Protein AF-A0A4V3HU55-F1 (afdb_monomer_lite)

Radius of gyration: 14.0 Å; chains: 1; bounding box: 30×25×36 Å

Structure (mmCIF, N/CA/C/O backbone):
data_AF-A0A4V3HU55-F1
#
_entry.id   AF-A0A4V3HU55-F1
#
loop_
_atom_site.group_PDB
_atom_site.id
_atom_site.type_symbol
_atom_site.label_atom_id
_atom_site.label_alt_id
_atom_site.label_comp_id
_atom_site.label_asym_id
_atom_site.label_entity_id
_atom_site.label_seq_id
_atom_site.pdbx_PDB_ins_code
_atom_site.Cartn_x
_atom_site.Cartn_y
_atom_site.Cartn_z
_atom_site.occupancy
_atom_site.B_iso_or_equiv
_atom_site.auth_seq_id
_atom_site.auth_comp_id
_atom_site.auth_asym_id
_atom_site.auth_atom_id
_atom_site.pdbx_PDB_model_num
ATOM 1 N N . MET A 1 1 ? 12.208 -7.321 -3.308 1.00 66.81 1 MET A N 1
ATOM 2 C CA . MET A 1 1 ? 13.477 -7.353 -4.066 1.00 66.81 1 MET A CA 1
ATOM 3 C C . MET A 1 1 ? 13.483 -6.500 -5.350 1.00 66.81 1 MET A C 1
ATOM 5 O O . MET A 1 1 ? 14.371 -6.674 -6.160 1.00 66.81 1 MET A O 1
ATOM 9 N N . TYR A 1 2 ? 12.595 -5.505 -5.534 1.00 85.00 2 TYR A N 1
ATOM 10 C CA . TYR A 1 2 ? 12.590 -4.666 -6.759 1.00 85.00 2 TYR A CA 1
ATOM 11 C C . TYR A 1 2 ? 12.542 -3.159 -6.466 1.00 85.00 2 TYR A C 1
ATOM 13 O O . TYR A 1 2 ? 12.081 -2.365 -7.280 1.00 85.00 2 TYR A O 1
ATOM 21 N N . ARG A 1 3 ? 12.968 -2.742 -5.265 1.00 82.06 3 ARG A N 1
ATOM 22 C CA . ARG A 1 3 ? 12.871 -1.339 -4.822 1.00 82.06 3 ARG A CA 1
ATOM 23 C C . ARG A 1 3 ? 13.735 -0.408 -5.671 1.00 82.06 3 ARG A C 1
ATOM 25 O O . ARG A 1 3 ? 13.244 0.627 -6.098 1.00 82.06 3 ARG A O 1
ATOM 32 N N . HIS A 1 4 ? 14.985 -0.796 -5.918 1.00 89.69 4 HIS A N 1
ATOM 33 C CA . HIS A 1 4 ? 15.906 -0.047 -6.773 1.00 89.69 4 HIS A CA 1
ATOM 34 C C . HIS A 1 4 ? 15.305 0.153 -8.172 1.00 89.69 4 HIS A C 1
ATOM 36 O O . HIS A 1 4 ? 15.091 1.285 -8.595 1.00 89.69 4 HIS A O 1
ATOM 42 N N . VAL A 1 5 ? 14.909 -0.949 -8.821 1.00 88.44 5 VAL A N 1
ATOM 43 C CA . VAL A 1 5 ? 14.341 -0.943 -10.177 1.00 88.44 5 VAL A CA 1
ATOM 44 C C . VAL A 1 5 ? 13.084 -0.075 -10.266 1.00 88.44 5 VAL A C 1
ATOM 46 O O . VAL A 1 5 ? 12.966 0.727 -11.179 1.00 88.44 5 VAL A O 1
ATOM 49 N N . ARG A 1 6 ? 12.163 -0.147 -9.298 1.00 84.75 6 ARG A N 1
ATOM 50 C CA . ARG A 1 6 ? 10.944 0.684 -9.326 1.00 84.75 6 ARG A CA 1
ATOM 51 C C . ARG A 1 6 ? 11.198 2.176 -9.122 1.00 84.75 6 ARG A C 1
ATOM 53 O O . ARG A 1 6 ? 10.398 2.971 -9.597 1.00 84.75 6 ARG A O 1
ATOM 60 N N . ASN A 1 7 ? 12.260 2.547 -8.409 1.00 85.56 7 ASN A N 1
ATOM 61 C CA . ASN A 1 7 ? 12.562 3.946 -8.109 1.00 85.56 7 ASN A CA 1
ATOM 62 C C . ASN A 1 7 ? 13.379 4.616 -9.218 1.00 85.56 7 ASN A C 1
ATOM 64 O O . ASN A 1 7 ? 13.126 5.771 -9.536 1.00 85.56 7 ASN A O 1
ATOM 68 N N . LEU A 1 8 ? 14.355 3.899 -9.779 1.00 91.81 8 LEU A N 1
ATOM 69 C CA . LEU A 1 8 ? 15.307 4.445 -10.752 1.00 91.81 8 LEU A CA 1
ATOM 70 C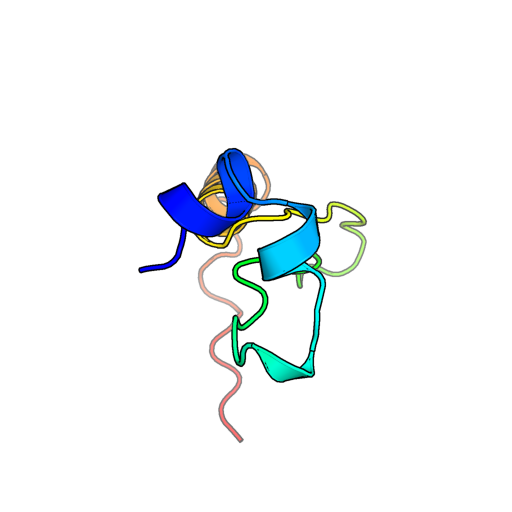 C . LEU A 1 8 ? 14.991 4.039 -12.196 1.00 91.81 8 LEU A C 1
ATOM 72 O O . LEU A 1 8 ? 15.413 4.710 -13.131 1.00 91.81 8 LEU A O 1
ATOM 76 N N . HIS A 1 9 ? 14.207 2.977 -12.390 1.00 92.00 9 HIS A N 1
ATOM 77 C CA . HIS A 1 9 ? 13.817 2.463 -13.703 1.00 92.00 9 HIS A CA 1
ATOM 78 C C . HIS A 1 9 ? 12.292 2.300 -13.778 1.00 92.00 9 HIS A C 1
ATOM 80 O O . HIS A 1 9 ? 11.761 1.211 -14.001 1.00 92.00 9 HIS A O 1
ATOM 86 N N . THR A 1 10 ? 11.566 3.400 -13.567 1.00 87.06 10 THR A N 1
ATOM 87 C CA . THR A 1 10 ? 10.093 3.430 -13.513 1.00 87.06 10 THR A CA 1
ATOM 88 C C . THR A 1 10 ? 9.434 2.875 -14.779 1.00 87.06 10 THR A C 1
ATOM 90 O O . THR A 1 10 ? 8.497 2.086 -14.674 1.00 87.06 10 THR A O 1
ATOM 93 N N . SER A 1 11 ? 9.943 3.212 -15.968 1.00 88.81 11 SER A N 1
ATOM 94 C CA . SER A 1 11 ? 9.450 2.689 -17.253 1.00 88.81 11 SER A CA 1
ATOM 95 C C . SER A 1 11 ? 9.721 1.191 -17.417 1.00 88.81 11 SER A C 1
ATOM 97 O O . SER A 1 11 ? 8.831 0.438 -17.814 1.00 88.81 11 SER A O 1
ATOM 99 N N . TYR A 1 12 ? 10.916 0.735 -17.034 1.00 90.81 12 TYR A N 1
ATOM 100 C CA . TYR A 1 12 ? 11.279 -0.683 -17.041 1.00 90.81 12 TYR A CA 1
ATOM 101 C C . TYR A 1 12 ? 10.381 -1.493 -16.099 1.00 90.81 12 TYR A C 1
ATOM 103 O O . TYR A 1 12 ? 9.916 -2.572 -16.460 1.00 90.81 12 TYR A O 1
ATOM 111 N N . ALA A 1 13 ? 10.097 -0.958 -14.911 1.00 87.38 13 ALA A N 1
ATOM 112 C CA . ALA A 1 13 ? 9.219 -1.588 -13.933 1.00 87.38 13 ALA A CA 1
ATOM 113 C C . ALA A 1 13 ? 7.733 -1.562 -14.331 1.00 87.38 13 ALA A C 1
ATOM 115 O O . ALA A 1 13 ? 6.969 -2.403 -13.861 1.00 87.38 13 ALA A O 1
ATOM 116 N N . ALA A 1 14 ? 7.310 -0.605 -15.162 1.00 84.56 14 ALA A N 1
ATOM 117 C CA . ALA A 1 14 ? 5.941 -0.522 -15.666 1.00 84.56 14 ALA A CA 1
ATOM 118 C C . ALA A 1 14 ? 5.653 -1.537 -16.785 1.00 84.56 14 ALA A C 1
ATOM 120 O O . ALA A 1 14 ? 4.488 -1.857 -17.025 1.00 84.56 14 ALA A O 1
ATOM 121 N N . ASN A 1 15 ? 6.689 -2.050 -17.457 1.00 90.44 15 ASN A N 1
ATOM 122 C CA . ASN A 1 15 ? 6.531 -2.995 -18.553 1.00 90.44 15 ASN A CA 1
ATOM 123 C C . ASN A 1 15 ? 6.148 -4.396 -18.025 1.00 90.44 15 ASN A C 1
ATOM 125 O O . ASN A 1 15 ? 6.950 -5.032 -17.335 1.00 90.44 15 ASN A O 1
ATOM 129 N N . PRO A 1 16 ? 4.964 -4.925 -18.387 1.00 85.12 16 PRO A N 1
ATOM 130 C CA . PRO A 1 16 ? 4.503 -6.230 -17.916 1.00 85.12 16 PRO A CA 1
ATOM 131 C C . P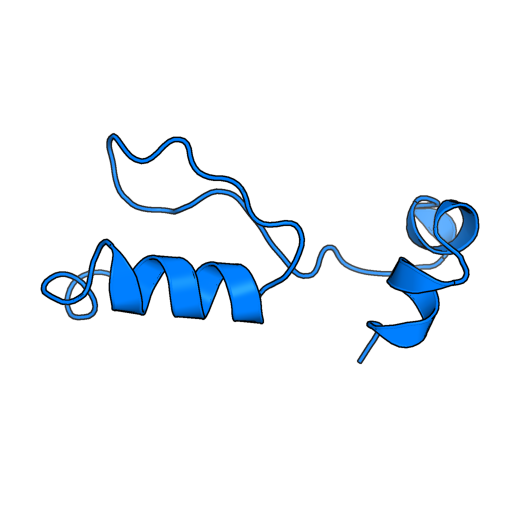RO A 1 16 ? 5.362 -7.402 -18.417 1.00 85.12 16 PRO A C 1
ATOM 133 O O . PRO A 1 16 ? 5.355 -8.459 -17.792 1.00 85.12 16 PRO A O 1
ATOM 136 N N . ARG A 1 17 ? 6.138 -7.227 -19.497 1.00 90.19 17 ARG A N 1
ATOM 137 C CA . ARG A 1 17 ? 7.044 -8.262 -20.032 1.00 90.19 17 ARG A CA 1
ATOM 138 C C . ARG A 1 17 ? 8.287 -8.485 -19.171 1.00 90.19 17 ARG A C 1
ATOM 140 O O . ARG A 1 17 ? 8.885 -9.548 -19.246 1.00 90.19 17 ARG A O 1
ATOM 147 N N . ASN A 1 18 ? 8.652 -7.516 -18.331 1.00 89.12 18 ASN A N 1
ATOM 148 C CA . ASN A 1 18 ? 9.865 -7.583 -17.511 1.00 89.12 18 ASN A CA 1
ATOM 149 C C . ASN A 1 18 ? 9.665 -8.353 -16.196 1.00 89.12 18 ASN A C 1
ATOM 151 O O . ASN A 1 18 ? 10.570 -8.401 -15.367 1.00 89.12 18 ASN A O 1
ATOM 155 N N . GLY A 1 19 ? 8.474 -8.921 -15.967 1.00 87.56 19 GLY A N 1
ATOM 156 C CA . GLY A 1 19 ? 8.215 -9.791 -14.820 1.00 87.56 19 GLY A CA 1
ATOM 157 C C . GLY A 1 19 ? 8.370 -9.110 -13.458 1.00 87.56 19 GLY A C 1
ATOM 158 O O . GLY A 1 19 ? 8.587 -9.795 -12.465 1.00 87.56 19 GLY A O 1
ATOM 159 N N . ILE A 1 20 ? 8.274 -7.775 -13.379 1.00 85.12 20 ILE A N 1
ATOM 160 C CA . ILE A 1 20 ? 8.363 -7.036 -12.114 1.00 85.12 20 ILE A CA 1
ATOM 161 C C . ILE A 1 20 ? 6.970 -7.010 -11.462 1.00 85.12 20 ILE A C 1
ATOM 163 O O . ILE A 1 20 ? 6.101 -6.249 -11.898 1.00 85.12 20 ILE A O 1
ATOM 167 N N . PRO A 1 21 ? 6.714 -7.800 -10.400 1.00 79.06 21 PRO A N 1
ATOM 168 C CA . PRO A 1 21 ? 5.405 -7.826 -9.762 1.00 79.06 21 PRO A CA 1
ATOM 169 C C . PRO A 1 21 ? 5.106 -6.487 -9.084 1.00 79.06 21 PRO A C 1
ATOM 171 O O . PRO A 1 21 ? 6.010 -5.766 -8.648 1.00 79.06 21 PRO A O 1
ATOM 174 N N . ARG A 1 22 ? 3.824 -6.150 -8.920 1.00 72.38 22 ARG A N 1
ATOM 175 C CA . ARG A 1 22 ? 3.422 -4.988 -8.114 1.00 72.38 22 ARG A CA 1
ATOM 176 C C . ARG A 1 22 ? 3.721 -5.269 -6.641 1.00 72.38 22 ARG A C 1
ATOM 178 O O . ARG A 1 22 ? 3.391 -6.329 -6.116 1.00 72.38 22 ARG A O 1
ATOM 185 N N . ASP A 1 23 ? 4.397 -4.336 -5.975 1.00 77.00 23 ASP A N 1
ATOM 186 C CA . ASP A 1 23 ? 4.778 -4.528 -4.571 1.00 77.00 23 ASP A CA 1
ATOM 187 C C . ASP A 1 23 ? 3.651 -4.168 -3.610 1.00 77.00 23 ASP A C 1
ATOM 189 O O . ASP A 1 23 ? 3.553 -4.789 -2.565 1.00 77.00 23 ASP A O 1
ATOM 193 N N . GLY A 1 24 ? 2.837 -3.164 -3.942 1.00 81.00 24 GLY A N 1
ATOM 194 C CA . GLY A 1 24 ? 1.755 -2.657 -3.099 1.00 81.00 24 GLY A CA 1
ATOM 195 C C . GLY A 1 24 ? 0.357 -2.926 -3.653 1.00 81.00 24 GLY A C 1
ATOM 196 O O . GLY A 1 24 ? 0.171 -3.686 -4.602 1.00 81.00 24 GLY A O 1
ATOM 197 N N . GLY A 1 25 ? -0.633 -2.274 -3.052 1.00 86.69 25 GLY A N 1
ATOM 198 C CA . GLY A 1 25 ? -2.044 -2.482 -3.348 1.00 86.69 25 GLY A CA 1
ATOM 199 C C . GLY A 1 25 ? -2.945 -1.473 -2.644 1.00 86.69 25 GLY A C 1
ATOM 200 O O . GLY A 1 25 ? -2.477 -0.558 -1.959 1.00 86.69 25 GLY A O 1
ATOM 201 N N . ALA A 1 26 ? -4.248 -1.630 -2.863 1.00 88.75 26 ALA A N 1
ATOM 202 C CA . ALA A 1 26 ? -5.258 -0.914 -2.098 1.00 88.75 26 ALA A CA 1
ATOM 203 C C . ALA A 1 26 ? -5.294 -1.440 -0.658 1.00 88.75 26 ALA A C 1
ATOM 205 O O . ALA A 1 26 ? -4.982 -2.606 -0.405 1.00 88.75 26 ALA A O 1
ATOM 206 N N . CYS A 1 27 ? -5.665 -0.572 0.278 1.00 89.50 27 CYS A N 1
ATOM 207 C CA . CYS A 1 27 ? -5.956 -0.983 1.636 1.00 89.50 27 CYS A CA 1
ATOM 208 C C . CYS A 1 27 ? -7.151 -1.948 1.637 1.00 89.50 27 CYS A C 1
ATOM 210 O O . CYS A 1 27 ? -8.178 -1.630 1.040 1.00 89.50 27 CYS A O 1
ATOM 212 N N . PRO A 1 28 ? -7.043 -3.118 2.286 1.00 85.06 28 PRO A N 1
ATOM 213 C CA . PRO A 1 28 ? -8.121 -4.105 2.298 1.00 85.06 28 PRO A CA 1
ATOM 214 C C . PRO A 1 28 ? -9.256 -3.764 3.280 1.00 85.06 28 PRO A C 1
ATOM 216 O O . PRO A 1 28 ? -10.264 -4.461 3.320 1.00 85.06 28 PRO A O 1
ATOM 219 N N . TYR A 1 29 ? -9.120 -2.709 4.090 1.00 83.75 29 TYR A N 1
ATOM 220 C CA . TYR A 1 29 ? -10.169 -2.311 5.026 1.00 83.75 29 TYR A CA 1
ATOM 221 C C . TYR A 1 29 ? -11.337 -1.632 4.316 1.00 83.75 29 TYR A C 1
ATOM 223 O O . TYR A 1 29 ? -11.156 -0.638 3.612 1.00 83.75 29 TYR A O 1
ATOM 231 N N . ALA A 1 30 ? -12.551 -2.124 4.577 1.00 82.62 30 ALA A N 1
ATOM 232 C CA . ALA A 1 30 ? -13.783 -1.509 4.099 1.00 82.62 30 ALA A CA 1
ATOM 233 C C . ALA A 1 30 ? -13.858 -0.032 4.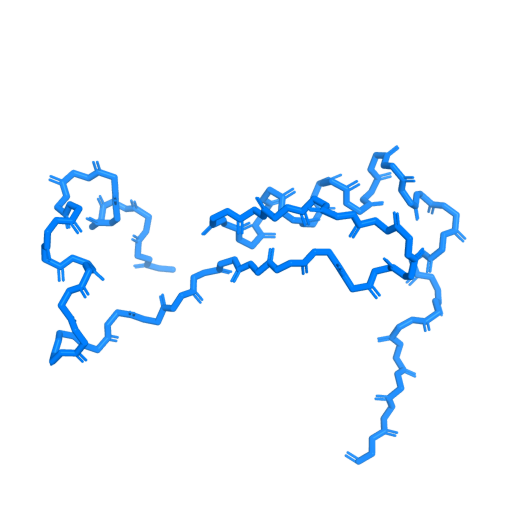529 1.00 82.62 30 ALA A C 1
ATOM 235 O O . ALA A 1 30 ? -13.638 0.302 5.695 1.00 82.62 30 ALA A O 1
ATOM 236 N N . GLY A 1 31 ? -14.122 0.851 3.564 1.00 83.75 31 GLY A N 1
ATOM 237 C CA . GLY A 1 31 ? -14.136 2.304 3.765 1.00 83.75 31 GLY A CA 1
ATOM 238 C C . GLY A 1 31 ? -12.763 2.986 3.696 1.00 83.75 31 GLY A C 1
ATOM 239 O O . GLY A 1 31 ? -12.706 4.213 3.661 1.00 83.75 31 GLY A O 1
ATOM 240 N N . CYS A 1 32 ? -11.650 2.244 3.610 1.00 87.00 32 CYS A N 1
ATOM 241 C CA . CYS A 1 32 ? -10.327 2.833 3.419 1.00 87.00 32 CYS A CA 1
ATOM 242 C C . CYS A 1 32 ? -9.937 2.862 1.935 1.00 87.00 32 CYS A C 1
ATOM 244 O O . CYS A 1 32 ? -9.569 1.847 1.348 1.00 87.00 32 CYS A O 1
ATOM 246 N N . ARG A 1 33 ? -9.959 4.051 1.321 1.00 87.00 33 ARG A N 1
ATOM 247 C CA . ARG A 1 33 ? -9.597 4.240 -0.098 1.00 87.00 33 ARG A CA 1
ATOM 248 C C . ARG A 1 33 ? -8.098 4.432 -0.347 1.00 87.00 33 ARG A C 1
ATOM 250 O O . ARG A 1 33 ? -7.699 4.780 -1.457 1.00 87.00 33 ARG A O 1
ATOM 257 N N . ASN A 1 34 ? -7.266 4.234 0.677 1.00 87.88 34 ASN A N 1
ATOM 258 C CA . ASN A 1 34 ? -5.834 4.459 0.559 1.00 87.88 3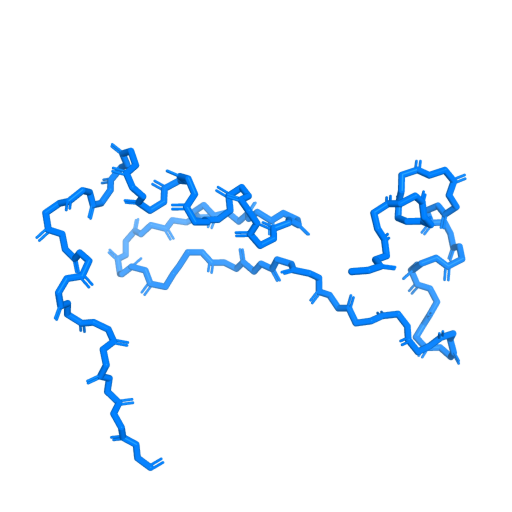4 ASN A CA 1
ATOM 259 C C . ASN A 1 34 ? -5.182 3.381 -0.319 1.00 87.88 34 ASN A C 1
ATOM 261 O O . ASN A 1 34 ? -5.465 2.191 -0.174 1.00 87.88 34 ASN A O 1
ATOM 265 N N . ARG A 1 35 ? -4.281 3.784 -1.217 1.00 86.75 35 ARG A N 1
ATOM 266 C CA . ARG A 1 35 ? -3.566 2.873 -2.117 1.00 86.75 35 ARG A CA 1
ATOM 267 C C . ARG A 1 35 ? -2.079 3.157 -2.053 1.00 86.75 35 ARG A C 1
ATOM 269 O O . ARG A 1 35 ? -1.626 4.248 -2.385 1.00 86.75 35 ARG A O 1
ATOM 276 N N . CYS A 1 36 ? -1.308 2.153 -1.658 1.00 87.00 36 CYS A N 1
ATOM 277 C CA . CYS A 1 36 ? 0.136 2.272 -1.551 1.00 87.00 36 CYS A CA 1
ATOM 278 C C . CYS A 1 36 ? 0.810 1.575 -2.731 1.00 87.00 36 CYS A C 1
ATOM 280 O O . CYS A 1 36 ? 0.449 0.467 -3.118 1.00 87.00 36 CYS A O 1
ATOM 282 N N . THR A 1 37 ? 1.851 2.198 -3.272 1.00 81.44 37 THR A N 1
ATOM 283 C CA . THR A 1 37 ? 2.682 1.613 -4.335 1.00 81.44 37 THR A CA 1
ATOM 284 C C . THR A 1 37 ? 3.609 0.507 -3.821 1.00 81.44 37 THR A C 1
ATOM 286 O O . THR A 1 37 ? 4.099 -0.305 -4.607 1.00 81.44 37 THR A O 1
ATOM 289 N N . ARG A 1 38 ? 3.826 0.448 -2.499 1.00 82.88 38 ARG A N 1
ATOM 290 C CA . ARG A 1 38 ? 4.743 -0.476 -1.822 1.00 82.88 38 ARG A CA 1
ATOM 291 C C . ARG A 1 38 ? 4.078 -1.253 -0.693 1.00 82.88 38 ARG A C 1
ATOM 293 O O . ARG A 1 38 ? 3.230 -0.706 0.015 1.00 82.88 38 ARG A O 1
ATOM 300 N N . ARG A 1 39 ? 4.525 -2.497 -0.489 1.00 84.31 39 ARG A N 1
ATOM 301 C CA . ARG A 1 39 ? 4.009 -3.400 0.550 1.00 84.31 39 ARG A CA 1
ATOM 302 C C . ARG A 1 39 ? 4.327 -2.905 1.961 1.00 84.31 39 ARG A C 1
ATOM 304 O O . ARG A 1 39 ? 3.469 -2.958 2.833 1.00 84.31 39 ARG A O 1
ATOM 311 N N . ASP A 1 40 ? 5.527 -2.370 2.177 1.00 85.38 40 ASP A N 1
ATOM 312 C CA . ASP A 1 40 ? 5.941 -1.818 3.474 1.00 85.38 40 ASP A CA 1
ATOM 313 C C . ASP A 1 40 ? 5.143 -0.564 3.863 1.00 85.38 40 ASP A C 1
ATOM 315 O O . ASP A 1 40 ? 4.701 -0.445 5.003 1.00 85.38 40 ASP A O 1
ATOM 319 N N . ASN A 1 41 ? 4.864 0.316 2.898 1.00 87.19 41 ASN A N 1
ATOM 320 C CA . ASN A 1 41 ? 3.987 1.464 3.113 1.00 87.19 41 ASN A CA 1
ATOM 321 C C . ASN A 1 41 ? 2.558 1.028 3.439 1.00 87.19 41 ASN A C 1
ATOM 323 O O . ASN A 1 41 ? 1.948 1.610 4.329 1.00 87.19 41 ASN A O 1
ATOM 327 N N . LEU A 1 42 ? 2.045 -0.010 2.770 1.00 87.75 42 LEU A N 1
ATOM 328 C CA . LEU A 1 42 ? 0.727 -0.563 3.074 1.00 87.75 42 LEU A CA 1
ATOM 329 C C . LEU A 1 42 ? 0.683 -1.161 4.487 1.00 87.75 42 LEU A C 1
ATOM 331 O O . LEU A 1 42 ? -0.259 -0.910 5.232 1.00 87.75 42 LEU A O 1
ATOM 335 N N . LYS A 1 43 ? 1.728 -1.905 4.874 1.00 86.00 43 LYS A N 1
ATOM 336 C CA . LYS A 1 43 ? 1.867 -2.479 6.217 1.00 86.00 43 LYS A CA 1
ATOM 337 C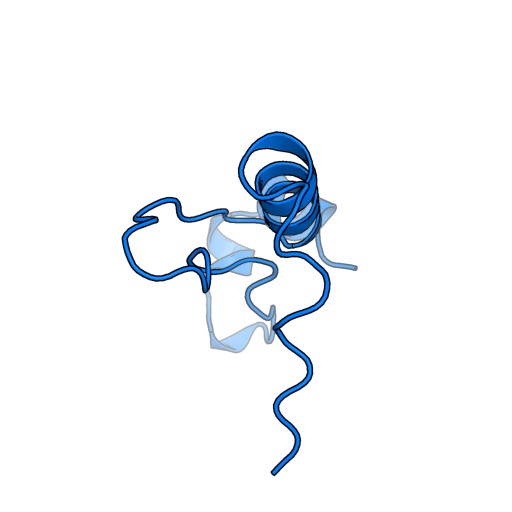 C . LYS A 1 43 ? 1.854 -1.383 7.282 1.00 86.00 43 LYS A C 1
ATOM 339 O O . LYS A 1 43 ? 1.063 -1.464 8.213 1.00 86.00 43 LYS A O 1
ATOM 344 N N . ARG A 1 44 ? 2.683 -0.352 7.106 1.00 89.94 44 ARG A N 1
ATOM 345 C CA . ARG A 1 44 ? 2.745 0.804 8.005 1.00 89.94 44 ARG A CA 1
ATOM 346 C C . ARG A 1 44 ? 1.418 1.560 8.052 1.00 89.94 44 ARG A C 1
ATOM 348 O O . ARG A 1 44 ? 0.939 1.856 9.134 1.00 89.94 44 ARG A O 1
ATOM 355 N N . HIS A 1 45 ? 0.789 1.803 6.905 1.00 90.69 45 HIS A N 1
ATOM 356 C CA . HIS A 1 45 ? -0.533 2.423 6.847 1.00 90.69 45 HIS A CA 1
ATOM 357 C C . HIS A 1 45 ? -1.560 1.648 7.684 1.00 90.69 45 HIS A C 1
ATOM 359 O O . HIS A 1 45 ? -2.308 2.257 8.446 1.00 90.69 45 HIS A O 1
ATOM 365 N N . ILE A 1 46 ? -1.570 0.318 7.571 1.00 88.62 46 ILE A N 1
ATOM 366 C CA . ILE A 1 46 ? -2.441 -0.549 8.366 1.00 88.62 46 ILE A CA 1
ATOM 367 C C . ILE A 1 46 ? -2.089 -0.467 9.854 1.00 88.62 46 ILE A C 1
ATOM 369 O O . ILE A 1 46 ? -2.993 -0.331 10.667 1.00 88.62 46 ILE A O 1
ATOM 373 N N . ASP A 1 47 ? -0.809 -0.499 10.225 1.00 86.56 47 ASP A N 1
ATOM 374 C CA . ASP A 1 47 ? -0.390 -0.330 11.622 1.00 86.56 47 ASP A CA 1
ATOM 375 C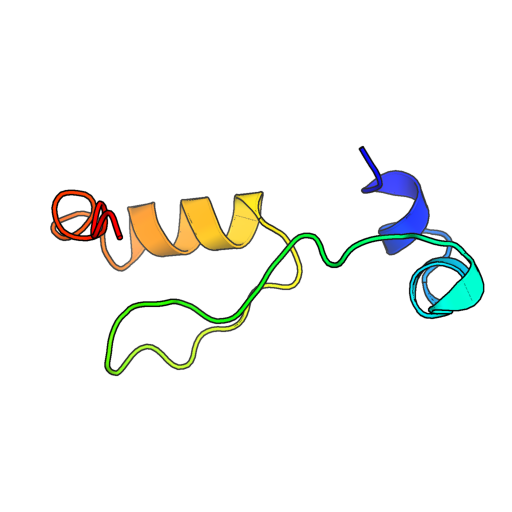 C . ASP A 1 47 ? -0.795 1.028 12.201 1.00 86.56 47 ASP A C 1
ATOM 377 O O . ASP A 1 47 ? -1.234 1.106 13.337 1.00 86.56 47 ASP A O 1
ATOM 381 N N . GLU A 1 48 ? -0.673 2.118 11.453 1.00 88.94 48 GLU A N 1
ATOM 382 C CA . GLU A 1 48 ? -0.935 3.455 11.992 1.00 88.94 48 GLU A CA 1
ATOM 383 C C . GLU A 1 48 ? -2.419 3.825 11.976 1.00 88.94 48 GLU A C 1
ATOM 385 O O . GLU A 1 48 ? -2.895 4.497 12.888 1.00 88.94 48 GLU A O 1
ATOM 390 N N . LYS A 1 49 ? -3.156 3.420 10.934 1.00 87.69 49 LYS A N 1
ATOM 391 C CA . LYS A 1 49 ? -4.559 3.818 10.715 1.00 87.69 49 LYS A CA 1
ATOM 392 C C . LYS A 1 49 ? -5.567 2.723 11.054 1.00 87.69 49 LYS A C 1
ATOM 394 O O . LYS A 1 49 ? -6.751 3.015 11.201 1.00 87.69 49 LYS A O 1
ATOM 399 N N . HIS A 1 50 ? -5.116 1.478 11.178 1.00 86.19 50 HIS A N 1
ATOM 400 C CA . HIS A 1 50 ? -5.948 0.307 11.471 1.00 86.19 50 HIS A CA 1
ATOM 401 C C . HIS A 1 50 ? -5.343 -0.561 12.586 1.00 86.19 50 HIS A C 1
ATOM 403 O O . HIS A 1 50 ? -5.548 -1.777 12.605 1.00 86.19 50 HIS A O 1
ATOM 409 N N . LYS A 1 51 ? -4.605 0.081 13.501 1.00 70.25 51 LYS A N 1
ATOM 410 C CA . LYS A 1 51 ? -3.848 -0.497 14.623 1.00 70.25 51 LYS A CA 1
ATOM 411 C C . LYS A 1 51 ? -4.626 -1.591 15.374 1.00 70.25 51 LYS A C 1
ATOM 413 O O . LYS A 1 51 ? -4.083 -2.666 15.608 1.00 70.25 51 LYS A O 1
ATOM 418 N N . ASP A 1 52 ? -5.924 -1.382 15.599 1.00 64.06 52 ASP A N 1
ATOM 419 C CA . ASP A 1 52 ? -6.811 -2.302 16.335 1.00 64.06 52 ASP A CA 1
ATOM 420 C C . ASP A 1 52 ? -7.426 -3.438 15.502 1.00 64.06 52 ASP A C 1
ATOM 422 O O . ASP A 1 52 ? -8.033 -4.360 16.043 1.00 64.06 52 ASP A O 1
ATOM 426 N N . LYS A 1 53 ? -7.291 -3.410 14.173 1.00 58.62 53 LYS A N 1
ATOM 427 C CA . LYS A 1 53 ? -7.978 -4.363 13.284 1.00 58.62 53 LYS A CA 1
ATOM 428 C C . LYS A 1 53 ? -7.057 -5.405 12.647 1.00 58.62 53 LYS A C 1
ATOM 430 O O . LYS A 1 53 ? -7.532 -6.295 11.939 1.00 58.62 53 LYS A O 1
ATOM 435 N N . ARG A 1 54 ? -5.749 -5.366 12.946 1.00 54.47 54 ARG A N 1
ATOM 436 C CA . ARG A 1 54 ? -4.739 -6.332 12.460 1.00 54.47 54 ARG A CA 1
ATOM 437 C C . ARG A 1 54 ? -5.091 -7.803 12.730 1.00 54.47 54 ARG A C 1
ATOM 439 O O . ARG A 1 54 ? -4.553 -8.671 12.049 1.00 54.47 54 ARG A O 1
ATOM 446 N N . ARG A 1 55 ? -5.990 -8.084 13.681 1.00 51.53 55 ARG A N 1
ATOM 447 C CA . ARG A 1 55 ? -6.432 -9.438 14.048 1.00 51.53 55 ARG A CA 1
ATOM 448 C C . ARG A 1 55 ? -7.481 -10.051 13.099 1.00 51.53 55 ARG A C 1
ATOM 450 O O . ARG A 1 55 ? -7.744 -11.238 13.218 1.00 51.53 55 ARG A O 1
ATOM 457 N N . ALA A 1 56 ? -8.057 -9.291 12.159 1.00 50.91 56 ALA A N 1
ATOM 458 C CA . ALA A 1 56 ? -9.250 -9.713 11.406 1.00 50.91 56 ALA A CA 1
ATOM 459 C C . ALA A 1 56 ? -9.019 -10.173 9.948 1.00 50.91 56 ALA A C 1
ATOM 461 O O . ALA A 1 56 ? -9.988 -10.408 9.236 1.00 50.91 56 ALA A O 1
ATOM 462 N N . GLN A 1 57 ? -7.775 -10.293 9.464 1.00 48.78 57 GLN A N 1
ATOM 463 C CA . GLN A 1 57 ? -7.509 -10.583 8.038 1.00 48.78 57 GLN A CA 1
ATOM 464 C C . GLN A 1 57 ? -6.741 -11.882 7.762 1.00 48.78 57 GLN A C 1
ATOM 466 O O . GLN A 1 57 ? -6.045 -11.993 6.755 1.00 48.78 57 GLN A O 1
ATOM 471 N N . ARG A 1 58 ? -6.904 -12.896 8.617 1.00 45.53 58 ARG A N 1
ATOM 472 C CA . ARG A 1 58 ? -6.698 -14.287 8.195 1.00 45.53 58 ARG A CA 1
ATOM 473 C C . ARG A 1 58 ? -8.069 -14.867 7.844 1.00 45.53 58 ARG A C 1
ATOM 475 O O . ARG A 1 58 ? -8.686 -15.519 8.673 1.00 45.53 58 ARG A O 1
ATOM 482 N N . VAL A 1 59 ? -8.571 -14.563 6.649 1.00 46.44 59 VAL A N 1
ATOM 483 C CA . VAL A 1 59 ? -9.644 -15.368 6.052 1.00 46.44 59 VAL A CA 1
ATOM 484 C C . VAL A 1 59 ? -8.957 -16.325 5.095 1.00 46.44 59 VAL A C 1
ATOM 486 O O . VAL A 1 59 ? -8.499 -15.944 4.021 1.00 46.44 59 VAL A O 1
ATOM 489 N N . GLU A 1 60 ? -8.791 -17.540 5.597 1.00 44.97 60 GLU A N 1
ATOM 490 C CA . GLU A 1 60 ? -8.376 -18.730 4.868 1.00 44.97 60 GLU A CA 1
ATOM 491 C C . GLU A 1 60 ? -9.504 -19.121 3.905 1.00 44.97 60 GLU A C 1
ATOM 493 O O . GLU A 1 60 ? -10.681 -19.061 4.275 1.00 44.97 60 GLU A O 1
ATOM 498 N N . ARG A 1 61 ? -9.156 -19.517 2.681 1.00 41.34 61 ARG A N 1
ATOM 499 C CA . ARG A 1 61 ? -10.009 -20.356 1.842 1.00 41.34 61 ARG A CA 1
ATOM 500 C C . ARG A 1 61 ? -9.154 -21.184 0.901 1.00 41.34 61 ARG A C 1
ATOM 502 O O . ARG A 1 61 ? -8.160 -20.619 0.391 1.00 41.34 61 ARG A O 1
#

pLDDT: mean 79.8, std 13.95, range [41.34, 92.0]

Secondary structure (DSSP, 8-state):
--HHHHHH-HHHHH-GGGT-----EE--STT---EESSHHHHHHHHHHHSGGGGGG-----

Sequence (61 aa):
MYRHVRNLHTSYAANPRNGIPRDGGACPYAGCRNRCTRRDNLKRHIDEKHKDKRRAQRVER

Foldseek 3Di:
DCPCCCVPVVVCLPDVVNVNDQAWAAAPDPPGRDTDSHPVVSVVCCCVVVVPCPPPPPPDD

InterPro domains:
  IPR013087 Zinc finger C2H2-type [PS00028] (27-50)

Organism: Colletotrichum trifolii (NCBI:txid5466)